Protein AF-A0A9P1C0P6-F1 (afdb_monomer_lite)

Structure (mmCIF, N/CA/C/O backbone):
data_AF-A0A9P1C0P6-F1
#
_entry.id   AF-A0A9P1C0P6-F1
#
loop_
_atom_site.group_PDB
_atom_site.id
_atom_site.type_symbol
_atom_site.label_atom_id
_atom_site.label_alt_id
_atom_site.label_comp_id
_atom_site.label_asym_id
_atom_site.label_entity_id
_atom_site.label_seq_id
_atom_site.pdbx_PDB_ins_code
_atom_site.Cartn_x
_atom_site.Cartn_y
_atom_site.Cartn_z
_atom_site.occupancy
_atom_site.B_iso_or_equiv
_atom_site.auth_seq_id
_atom_site.auth_comp_id
_atom_site.auth_asym_id
_atom_site.auth_atom_id
_atom_site.pdbx_PDB_model_num
ATOM 1 N N . MET A 1 1 ? -22.965 6.420 -7.130 1.00 60.31 1 MET A N 1
ATOM 2 C CA . MET A 1 1 ? -23.991 6.061 -6.127 1.00 60.31 1 MET A CA 1
ATOM 3 C C . MET A 1 1 ? -23.608 4.716 -5.536 1.00 60.31 1 MET A C 1
ATOM 5 O O . MET A 1 1 ? -23.634 3.732 -6.264 1.00 60.31 1 MET A O 1
ATOM 9 N N . ALA A 1 2 ? -23.159 4.676 -4.280 1.00 66.69 2 ALA A N 1
ATOM 10 C CA . ALA A 1 2 ? -22.855 3.411 -3.614 1.00 66.69 2 ALA A CA 1
ATOM 11 C C . ALA A 1 2 ? -24.155 2.616 -3.406 1.00 66.69 2 ALA A C 1
ATOM 13 O O . ALA A 1 2 ? -25.179 3.186 -3.032 1.00 66.69 2 ALA A O 1
ATOM 14 N N . SER A 1 3 ? -24.129 1.314 -3.690 1.00 83.88 3 SER A N 1
ATOM 15 C CA . SER A 1 3 ? -25.274 0.427 -3.464 1.00 83.88 3 SER A CA 1
ATOM 16 C C . SER A 1 3 ? -25.580 0.341 -1.966 1.00 83.88 3 SER A C 1
ATOM 18 O O . SER A 1 3 ? -24.658 0.227 -1.161 1.00 83.88 3 SER A O 1
ATOM 20 N N . ALA A 1 4 ? -26.857 0.337 -1.575 1.00 77.56 4 ALA A N 1
ATOM 21 C CA . ALA A 1 4 ? -27.269 0.194 -0.172 1.00 77.56 4 ALA A CA 1
ATOM 22 C C . ALA A 1 4 ? -26.692 -1.074 0.497 1.00 77.56 4 ALA A C 1
ATOM 24 O O . ALA A 1 4 ? -26.426 -1.088 1.697 1.00 77.56 4 ALA A O 1
ATOM 25 N N . ALA A 1 5 ? -26.424 -2.122 -0.292 1.00 77.31 5 ALA A N 1
ATOM 26 C CA . ALA A 1 5 ? -25.768 -3.340 0.179 1.00 77.31 5 ALA A CA 1
ATOM 27 C C . ALA A 1 5 ? -24.292 -3.129 0.573 1.00 77.31 5 ALA A C 1
ATOM 29 O O . ALA A 1 5 ? -23.785 -3.850 1.429 1.00 77.31 5 ALA A O 1
ATOM 30 N N . GLN A 1 6 ? -23.609 -2.151 -0.031 1.00 73.88 6 GLN A N 1
ATOM 31 C CA . GLN A 1 6 ? -22.224 -1.798 0.294 1.00 73.88 6 GLN A CA 1
ATOM 32 C C . GLN A 1 6 ? -22.160 -1.148 1.683 1.00 73.88 6 GLN A C 1
ATOM 34 O O . GLN A 1 6 ? -21.428 -1.613 2.549 1.00 73.88 6 GLN A O 1
ATOM 39 N N . VAL A 1 7 ? -23.047 -0.178 1.935 1.00 77.94 7 VAL A N 1
ATOM 40 C CA . VAL A 1 7 ? -23.124 0.568 3.204 1.00 77.94 7 VAL A CA 1
ATOM 41 C C . VAL A 1 7 ? -23.344 -0.367 4.400 1.00 77.94 7 VAL A C 1
ATOM 43 O O . VAL A 1 7 ? -22.763 -0.176 5.465 1.00 77.94 7 VAL A O 1
ATOM 46 N N . SER A 1 8 ? -24.149 -1.422 4.229 1.00 78.56 8 SER A N 1
ATOM 47 C CA . SER A 1 8 ? -24.371 -2.403 5.297 1.00 78.56 8 SER A CA 1
ATOM 48 C C . SER A 1 8 ? -23.131 -3.240 5.621 1.00 78.56 8 SER A C 1
ATOM 50 O O . SER A 1 8 ? -22.964 -3.623 6.778 1.00 78.56 8 SER A O 1
ATOM 52 N N . LYS A 1 9 ? -22.293 -3.564 4.629 1.00 79.94 9 LYS A N 1
ATOM 53 C CA . LYS A 1 9 ? -21.053 -4.323 4.852 1.00 79.94 9 LYS A CA 1
ATOM 54 C C . LYS A 1 9 ? -20.001 -3.457 5.529 1.00 79.94 9 LYS A C 1
ATOM 56 O O . LYS A 1 9 ? -19.342 -3.925 6.453 1.00 79.94 9 LYS A O 1
ATOM 61 N N . ASP A 1 10 ? -19.916 -2.195 5.123 1.00 80.81 10 ASP A N 1
ATOM 62 C CA . ASP A 1 10 ? -18.987 -1.236 5.715 1.00 80.81 10 ASP A CA 1
ATOM 63 C C . ASP A 1 10 ? -19.315 -1.018 7.199 1.00 80.81 10 ASP A C 1
ATOM 65 O O . ASP A 1 10 ? -18.426 -1.067 8.042 1.00 80.81 10 ASP A O 1
ATOM 69 N N . ASN A 1 11 ? -20.600 -0.926 7.562 1.00 80.44 11 ASN A N 1
ATOM 70 C CA . ASN A 1 11 ? -21.005 -0.826 8.968 1.00 80.44 11 ASN A CA 1
ATOM 71 C C . ASN A 1 11 ? -20.589 -2.043 9.815 1.00 80.44 11 ASN A C 1
ATOM 73 O O . ASN A 1 11 ? -20.185 -1.869 10.965 1.00 80.44 11 ASN A O 1
ATOM 77 N N . GLN A 1 12 ? -20.632 -3.261 9.262 1.00 85.44 12 GLN A N 1
ATOM 78 C CA . GLN A 1 12 ? -20.178 -4.458 9.983 1.00 85.44 12 GLN A CA 1
ATOM 79 C C . GLN A 1 12 ? -18.670 -4.444 10.248 1.00 85.44 12 GLN A C 1
ATOM 81 O O . GLN A 1 12 ? -18.221 -4.965 11.273 1.00 85.44 12 GLN A O 1
ATOM 86 N N . ALA A 1 13 ? -17.886 -3.828 9.357 1.00 84.00 13 ALA A N 1
ATOM 87 C CA . ALA A 1 13 ? -16.443 -3.720 9.525 1.00 84.00 13 ALA A CA 1
ATOM 88 C C . ALA A 1 13 ? -16.071 -2.903 10.773 1.00 84.00 13 ALA A C 1
ATOM 90 O O . ALA A 1 13 ? -15.066 -3.207 11.408 1.00 84.00 13 ALA A O 1
ATOM 91 N N . PHE A 1 14 ? -16.904 -1.942 11.187 1.00 88.50 14 PHE A N 1
ATOM 92 C CA . PHE A 1 14 ? -16.629 -1.047 12.318 1.00 88.50 14 PHE A CA 1
ATOM 93 C C . PHE A 1 14 ? -17.343 -1.424 13.623 1.00 88.50 14 PHE A C 1
ATOM 95 O O . PHE A 1 14 ? -17.140 -0.759 14.637 1.00 88.50 14 PHE A O 1
ATOM 102 N N . GLU A 1 15 ? -18.115 -2.516 13.655 1.00 90.00 15 GLU A N 1
ATOM 103 C CA . GLU A 1 15 ? -18.789 -2.990 14.878 1.00 90.00 15 GLU A CA 1
ATOM 104 C C . GLU A 1 15 ? -17.820 -3.217 16.046 1.00 90.00 15 GLU A C 1
ATOM 106 O O . GLU A 1 15 ? -18.181 -3.031 17.203 1.00 90.00 15 GLU A O 1
ATOM 111 N N . HIS A 1 16 ? -16.576 -3.614 15.767 1.00 88.00 16 HIS A N 1
ATOM 112 C CA . HIS A 1 16 ? -15.570 -3.838 16.804 1.00 88.00 16 HIS A CA 1
ATOM 113 C C . HIS A 1 16 ? -15.160 -2.542 17.526 1.00 88.00 16 HIS A C 1
ATOM 115 O O . HIS A 1 16 ? -14.753 -2.585 18.683 1.00 88.00 16 HIS A O 1
ATOM 121 N N . LEU A 1 17 ? -15.325 -1.373 16.904 1.00 90.50 17 LEU A N 1
ATOM 122 C CA . LEU A 1 17 ? -14.947 -0.093 17.508 1.00 90.50 17 LEU A CA 1
ATOM 123 C C . LEU A 1 17 ? -15.881 0.338 18.642 1.00 90.50 17 LEU A C 1
ATOM 125 O O . LEU A 1 17 ? -15.488 1.159 19.470 1.00 90.50 17 LEU A O 1
ATOM 129 N N . GLN A 1 18 ? -17.084 -0.241 18.734 1.00 93.62 18 GLN A N 1
ATOM 130 C CA . GLN A 1 18 ? -18.035 0.059 19.811 1.00 93.62 18 GLN A CA 1
ATOM 131 C C . GLN A 1 18 ? -17.509 -0.333 21.204 1.00 93.62 18 GLN A C 1
ATOM 133 O O . GLN A 1 18 ? -18.036 0.125 22.213 1.00 93.62 18 GLN A O 1
ATOM 138 N N . TRP A 1 19 ? -16.475 -1.182 21.260 1.00 93.19 19 TRP A N 1
ATOM 139 C CA . TRP A 1 19 ? -15.816 -1.610 22.498 1.00 93.19 19 TRP A CA 1
ATOM 140 C C . TRP A 1 19 ? -14.774 -0.608 23.011 1.00 93.19 19 TRP A C 1
ATOM 142 O O . TRP A 1 19 ? -14.246 -0.788 24.106 1.00 93.19 19 TRP A O 1
ATOM 152 N N . LEU A 1 20 ? -14.464 0.432 22.234 1.00 95.25 20 LEU A N 1
ATOM 153 C CA . LEU A 1 20 ? -13.498 1.471 22.581 1.00 95.25 20 LEU A CA 1
ATOM 154 C C . LEU A 1 20 ? -14.212 2.747 23.028 1.00 95.25 20 LEU A C 1
ATOM 156 O O . LEU A 1 20 ? -15.272 3.095 22.505 1.00 95.25 20 LEU A O 1
ATOM 160 N N . CYS A 1 21 ? -13.612 3.485 23.965 1.00 96.56 21 CYS A N 1
ATOM 161 C CA . CYS A 1 21 ? -14.110 4.816 24.299 1.00 96.56 21 CYS A CA 1
ATOM 162 C C . CYS A 1 21 ? -13.764 5.822 23.178 1.00 96.56 21 CYS A C 1
ATOM 164 O O . CYS A 1 21 ? -12.825 5.586 22.413 1.00 96.56 21 CYS A O 1
ATOM 166 N N . PRO A 1 22 ? -14.452 6.978 23.083 1.00 96.56 22 PRO A N 1
ATOM 167 C CA . PRO A 1 22 ? -14.205 7.952 22.012 1.00 96.56 22 PRO A CA 1
ATOM 168 C C . PRO A 1 22 ? -12.747 8.426 21.910 1.00 96.56 22 PRO A C 1
ATOM 170 O O . PRO A 1 22 ? -12.249 8.690 20.818 1.00 96.56 22 PRO A O 1
ATOM 173 N N . LYS A 1 23 ? -12.036 8.506 23.042 1.00 96.25 23 LYS A N 1
ATOM 174 C CA . LYS A 1 23 ? -10.621 8.892 23.069 1.00 96.25 23 LYS A CA 1
ATOM 175 C C . LYS A 1 23 ? -9.729 7.829 22.419 1.00 96.25 23 LYS A C 1
ATOM 177 O O . LYS A 1 23 ? -8.857 8.174 21.629 1.00 96.25 23 LYS A O 1
ATOM 182 N N . ASP A 1 24 ? -9.978 6.555 22.702 1.00 95.81 24 ASP A N 1
ATOM 183 C CA . ASP A 1 24 ? -9.218 5.445 22.117 1.00 95.81 24 ASP A CA 1
ATOM 184 C C . ASP A 1 24 ? -9.541 5.278 20.625 1.00 95.81 24 ASP A C 1
ATOM 186 O O . ASP A 1 24 ? -8.646 5.020 19.822 1.00 95.81 24 ASP A O 1
ATOM 190 N N . GLN A 1 25 ? -10.799 5.513 20.231 1.00 94.94 25 GLN A N 1
ATOM 191 C CA . GLN A 1 25 ? -11.202 5.559 18.821 1.00 94.94 25 GLN A CA 1
ATOM 192 C C . GLN A 1 25 ? -10.446 6.649 18.049 1.00 94.94 25 GLN A C 1
ATOM 194 O O . GLN A 1 25 ? -10.023 6.416 16.919 1.00 94.94 25 GLN A O 1
ATOM 199 N N . GLN A 1 26 ? -10.226 7.821 18.655 1.00 94.56 26 GLN A N 1
ATOM 200 C CA . GLN A 1 26 ? -9.446 8.891 18.032 1.00 94.56 26 GLN A CA 1
ATOM 201 C C . GLN A 1 26 ? -7.976 8.494 17.832 1.00 94.56 26 GLN A C 1
ATOM 203 O O . GLN A 1 26 ? -7.416 8.774 16.773 1.00 94.56 26 GLN A O 1
ATOM 208 N N . VAL A 1 27 ? -7.361 7.843 18.825 1.00 95.06 27 VAL A N 1
ATOM 209 C CA . VAL A 1 27 ? -5.982 7.335 18.721 1.00 95.06 27 VAL A CA 1
ATOM 210 C C . VAL A 1 27 ? -5.877 6.306 17.599 1.00 95.06 27 VAL A C 1
ATOM 212 O O . VAL A 1 27 ? -4.998 6.415 16.748 1.00 95.06 27 VAL A O 1
ATOM 215 N N . LEU A 1 28 ? -6.811 5.353 17.548 1.00 94.06 28 LEU A N 1
ATOM 216 C CA . LEU A 1 28 ? -6.858 4.353 16.487 1.00 94.06 28 LEU A CA 1
ATOM 217 C C . LEU A 1 28 ? -7.023 4.998 15.106 1.00 94.06 28 LEU A C 1
ATOM 219 O O . LEU A 1 28 ? -6.276 4.671 14.193 1.00 94.06 28 LEU A O 1
ATOM 223 N N . TYR A 1 29 ? -7.940 5.956 14.958 1.00 93.38 29 TYR A N 1
ATOM 224 C CA . TYR A 1 29 ? -8.134 6.675 13.699 1.00 93.38 29 TYR A CA 1
ATOM 225 C C . TYR A 1 29 ? -6.846 7.357 13.220 1.00 93.38 29 TYR A C 1
ATOM 227 O O . TYR A 1 29 ? -6.455 7.198 12.066 1.00 93.38 29 TYR A O 1
ATOM 235 N N . ARG A 1 30 ? -6.142 8.076 14.106 1.00 94.50 30 ARG A N 1
ATOM 236 C CA . ARG A 1 30 ? -4.857 8.709 13.761 1.00 94.50 30 ARG A CA 1
ATOM 237 C C . ARG A 1 30 ? -3.796 7.678 13.388 1.00 94.50 30 ARG A C 1
ATOM 239 O O . ARG A 1 30 ? -3.034 7.907 12.452 1.00 94.50 30 ARG A O 1
ATOM 246 N N . ALA A 1 31 ? -3.747 6.552 14.099 1.00 94.38 31 ALA A N 1
ATOM 247 C CA . ALA A 1 31 ? -2.832 5.457 13.801 1.00 94.38 31 ALA A CA 1
ATOM 248 C C . ALA A 1 31 ? -3.070 4.885 12.395 1.00 94.38 31 ALA A C 1
ATOM 250 O O . ALA A 1 31 ? -2.118 4.746 11.629 1.00 94.38 31 ALA A O 1
ATOM 251 N N . GLU A 1 32 ? -4.331 4.632 12.037 1.00 93.19 32 GLU A N 1
ATOM 252 C CA . GLU A 1 32 ? -4.732 4.144 10.713 1.00 93.19 32 GLU A CA 1
ATOM 253 C C . GLU A 1 32 ? -4.440 5.173 9.613 1.00 93.19 32 GLU A C 1
ATOM 255 O O . GLU A 1 32 ? -3.861 4.823 8.586 1.00 93.19 32 GLU A O 1
ATOM 260 N N . CYS A 1 33 ? -4.728 6.463 9.837 1.00 93.06 33 CYS A N 1
ATOM 261 C CA . CYS A 1 33 ? -4.331 7.525 8.907 1.00 93.06 33 CYS A CA 1
ATOM 262 C C . CYS A 1 33 ? -2.813 7.535 8.683 1.00 93.06 33 CYS A C 1
ATOM 264 O O . CYS A 1 33 ? -2.349 7.591 7.547 1.00 93.06 33 CYS A O 1
ATOM 266 N N . ASN A 1 34 ? -2.023 7.433 9.753 1.00 91.69 34 ASN A N 1
ATOM 267 C CA . ASN A 1 34 ? -0.566 7.377 9.658 1.00 91.69 34 ASN A CA 1
ATOM 268 C C . ASN A 1 34 ? -0.071 6.128 8.918 1.00 91.69 34 ASN A C 1
ATOM 270 O O . ASN A 1 34 ? 0.910 6.210 8.176 1.00 91.69 34 ASN A O 1
ATOM 274 N N . ALA A 1 35 ? -0.721 4.978 9.110 1.00 92.25 35 ALA A N 1
ATOM 275 C CA . A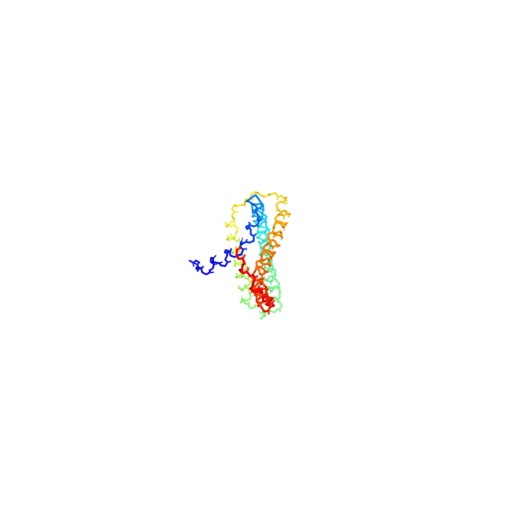LA A 1 35 ? -0.409 3.755 8.380 1.00 92.25 35 ALA A CA 1
ATOM 276 C C . ALA A 1 35 ? -0.709 3.911 6.882 1.00 92.25 35 ALA A C 1
ATOM 278 O O . ALA A 1 35 ? 0.168 3.641 6.061 1.00 92.25 35 ALA A O 1
ATOM 279 N N . ALA A 1 36 ? -1.886 4.441 6.537 1.00 92.81 36 ALA A N 1
ATOM 280 C CA . ALA A 1 36 ? -2.274 4.725 5.158 1.00 92.81 36 ALA A CA 1
ATOM 281 C C . ALA A 1 36 ? -1.289 5.682 4.466 1.00 92.81 36 ALA A C 1
ATOM 283 O O . ALA A 1 36 ? -0.887 5.436 3.336 1.00 92.81 36 ALA A O 1
ATOM 284 N N . LEU A 1 37 ? -0.810 6.716 5.163 1.00 91.25 37 LEU A N 1
ATOM 285 C CA . LEU A 1 37 ? 0.172 7.663 4.620 1.00 91.25 37 LEU A CA 1
ATOM 286 C C . LEU A 1 37 ? 1.557 7.054 4.410 1.00 91.25 37 LEU A C 1
ATOM 288 O O . LEU A 1 37 ? 2.266 7.411 3.470 1.00 91.25 37 LEU A O 1
ATOM 292 N N . LYS A 1 38 ? 1.990 6.161 5.307 1.00 92.06 38 LYS A N 1
ATOM 293 C CA . LYS A 1 38 ? 3.241 5.416 5.105 1.00 92.06 38 LYS A CA 1
ATOM 294 C C . LYS A 1 38 ? 3.136 4.534 3.869 1.00 92.06 38 LYS A C 1
ATOM 296 O O . LYS A 1 38 ? 4.087 4.471 3.095 1.00 92.06 38 LYS A O 1
ATOM 301 N N . GLU A 1 39 ? 1.986 3.897 3.691 1.00 94.31 39 GLU A N 1
ATOM 302 C CA . GLU A 1 39 ? 1.711 3.056 2.537 1.00 94.31 39 GLU A CA 1
ATOM 303 C C . GLU A 1 39 ? 1.644 3.870 1.240 1.00 94.31 39 GLU A C 1
ATOM 305 O O . GLU A 1 39 ? 2.288 3.509 0.262 1.00 94.31 39 GLU A O 1
ATOM 310 N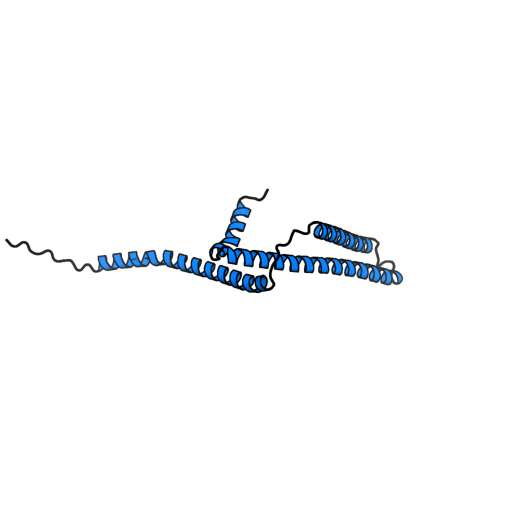 N . GLU A 1 40 ? 0.974 5.020 1.247 1.00 93.31 40 GLU A N 1
ATOM 311 C CA . GLU A 1 40 ? 0.949 5.953 0.118 1.00 93.31 40 GLU A CA 1
ATOM 312 C C . GLU A 1 40 ? 2.364 6.390 -0.283 1.00 93.31 40 GLU A C 1
ATOM 314 O O . GLU A 1 40 ? 2.745 6.284 -1.447 1.00 93.31 40 GLU A O 1
ATOM 319 N N . LYS A 1 41 ? 3.197 6.797 0.684 1.00 93.81 41 LYS A N 1
ATOM 320 C CA . LYS A 1 41 ? 4.602 7.152 0.422 1.00 93.81 41 LYS A CA 1
ATOM 321 C C . LYS A 1 41 ? 5.393 5.985 -0.163 1.00 93.81 41 LYS A C 1
ATOM 323 O O . LYS A 1 41 ? 6.176 6.191 -1.087 1.00 93.81 41 LYS A O 1
ATOM 328 N N . ARG A 1 42 ? 5.192 4.770 0.360 1.00 96.25 42 ARG A N 1
ATOM 329 C CA . ARG A 1 42 ? 5.816 3.551 -0.172 1.00 96.25 42 ARG A CA 1
ATOM 330 C C . ARG A 1 42 ? 5.421 3.342 -1.634 1.00 96.25 42 ARG A C 1
ATOM 332 O O . ARG A 1 42 ? 6.301 3.129 -2.463 1.00 96.25 42 ARG A O 1
ATOM 339 N N . LEU A 1 43 ? 4.130 3.454 -1.950 1.00 95.56 43 LEU A N 1
ATOM 340 C CA . LEU A 1 43 ? 3.607 3.303 -3.308 1.00 95.56 43 LEU A CA 1
ATOM 341 C C . LEU A 1 43 ? 4.161 4.366 -4.262 1.00 95.56 43 LEU A C 1
ATOM 343 O O . LEU A 1 43 ? 4.566 4.018 -5.369 1.00 95.56 43 LEU A O 1
ATOM 347 N N . LEU A 1 44 ? 4.265 5.629 -3.833 1.00 95.81 44 LEU A N 1
ATOM 348 C CA . LEU A 1 44 ? 4.880 6.690 -4.640 1.00 95.81 44 LEU A CA 1
ATOM 349 C C . LEU A 1 44 ? 6.330 6.344 -5.003 1.00 95.81 44 LEU A C 1
ATOM 351 O O . LEU A 1 44 ? 6.699 6.376 -6.175 1.00 95.81 44 LEU A O 1
ATOM 355 N N . THR A 1 45 ? 7.133 5.920 -4.022 1.00 97.12 45 THR A N 1
ATOM 356 C CA . THR A 1 45 ? 8.513 5.472 -4.268 1.00 97.12 45 THR A CA 1
ATOM 357 C C . THR A 1 45 ? 8.571 4.246 -5.189 1.00 97.12 45 THR A C 1
ATOM 359 O O . THR A 1 45 ? 9.469 4.129 -6.023 1.00 97.12 45 THR A O 1
ATOM 362 N N . GLU A 1 46 ? 7.624 3.313 -5.080 1.00 97.50 46 GLU A N 1
ATOM 363 C CA . GLU A 1 46 ? 7.551 2.153 -5.976 1.00 97.50 46 GLU A CA 1
ATOM 364 C C . GLU A 1 46 ? 7.213 2.536 -7.417 1.00 97.50 46 GLU A C 1
ATOM 366 O O . GLU A 1 46 ? 7.817 1.990 -8.342 1.00 97.50 46 GLU A O 1
ATOM 371 N N . MET A 1 47 ? 6.318 3.504 -7.620 1.00 97.75 47 MET A N 1
ATOM 372 C CA . MET A 1 47 ? 5.996 4.034 -8.947 1.00 97.75 47 MET A CA 1
ATOM 373 C C . MET A 1 47 ? 7.206 4.723 -9.586 1.00 97.75 47 MET A C 1
ATOM 375 O O . MET A 1 47 ? 7.518 4.450 -10.746 1.00 97.75 47 MET A O 1
ATOM 379 N N . GLU A 1 48 ? 7.943 5.539 -8.826 1.00 98.12 48 GLU A N 1
ATOM 380 C CA . GLU A 1 48 ? 9.193 6.158 -9.288 1.00 98.12 48 GLU A CA 1
ATOM 381 C C . GLU A 1 48 ? 10.230 5.099 -9.691 1.00 98.12 48 GLU A C 1
ATOM 383 O O . GLU A 1 48 ? 10.824 5.161 -10.772 1.00 98.12 48 GLU A O 1
ATOM 388 N N . ASN A 1 49 ? 10.411 4.069 -8.860 1.00 98.06 49 ASN A N 1
ATOM 389 C CA . ASN A 1 49 ? 11.321 2.965 -9.155 1.00 98.06 49 ASN A CA 1
ATOM 390 C C . ASN A 1 49 ? 10.901 2.182 -10.409 1.00 98.06 49 ASN A C 1
ATOM 392 O O . ASN A 1 49 ? 11.756 1.817 -11.221 1.00 98.06 49 ASN A O 1
ATOM 396 N N . ALA A 1 50 ? 9.601 1.948 -10.602 1.00 98.12 50 ALA A N 1
ATOM 397 C CA . ALA A 1 50 ? 9.070 1.285 -11.790 1.00 98.12 50 ALA A CA 1
ATOM 398 C C . ALA A 1 50 ? 9.310 2.113 -13.065 1.00 98.12 50 ALA A C 1
ATOM 400 O O . ALA A 1 50 ? 9.723 1.565 -14.091 1.00 98.12 50 ALA A O 1
ATOM 401 N N . MET A 1 51 ? 9.140 3.439 -12.999 1.00 98.19 51 MET A N 1
ATOM 402 C CA . MET A 1 51 ? 9.478 4.342 -14.104 1.00 98.19 51 MET A CA 1
ATOM 403 C C . MET A 1 51 ? 10.963 4.246 -14.470 1.00 98.19 51 MET A C 1
ATOM 405 O O . MET A 1 51 ? 11.298 4.068 -15.644 1.00 98.19 51 MET A O 1
ATOM 409 N N . LEU A 1 52 ? 11.858 4.295 -13.476 1.00 98.38 52 LEU A N 1
ATOM 410 C CA . LEU A 1 52 ? 13.300 4.145 -13.693 1.00 98.38 52 LEU A CA 1
ATOM 411 C C . LEU A 1 52 ? 13.652 2.779 -14.297 1.00 98.38 52 LEU A C 1
ATOM 413 O O . LEU A 1 52 ? 14.515 2.693 -15.172 1.00 98.38 52 LEU A O 1
ATOM 417 N N . ALA A 1 53 ? 12.984 1.707 -13.866 1.00 98.00 53 ALA A N 1
ATOM 418 C CA . ALA A 1 53 ? 13.186 0.372 -14.419 1.00 98.00 53 ALA A CA 1
ATOM 419 C C . ALA A 1 53 ? 12.796 0.304 -15.905 1.00 98.00 53 ALA A C 1
ATOM 421 O O . ALA A 1 53 ? 13.565 -0.220 -16.712 1.00 98.00 53 ALA A O 1
ATOM 422 N N . HIS A 1 54 ? 11.659 0.890 -16.293 1.00 97.56 54 HIS A N 1
ATOM 423 C CA . HIS A 1 54 ? 11.259 0.977 -17.700 1.00 97.56 54 HIS A CA 1
ATOM 424 C C . HIS A 1 54 ? 12.220 1.826 -18.538 1.00 97.56 54 HIS A C 1
ATOM 426 O O . HIS A 1 54 ? 12.564 1.436 -19.652 1.00 97.56 54 HIS A O 1
ATOM 432 N N . GLN A 1 55 ? 12.720 2.940 -18.000 1.00 97.25 55 GLN A N 1
ATOM 433 C CA . GLN A 1 55 ? 13.734 3.755 -18.676 1.00 97.25 55 GLN A CA 1
ATOM 434 C C . GLN A 1 55 ? 15.042 2.984 -18.900 1.00 97.25 55 GLN A C 1
ATOM 436 O O . GLN A 1 55 ? 15.597 3.014 -19.999 1.00 97.25 55 GLN A O 1
ATOM 441 N N . ARG A 1 56 ? 15.509 2.230 -17.897 1.00 97.25 56 ARG A N 1
ATOM 442 C CA . ARG A 1 56 ? 16.682 1.352 -18.040 1.00 97.25 56 ARG A CA 1
ATOM 443 C C . ARG A 1 56 ? 16.441 0.246 -19.063 1.00 97.25 56 ARG A C 1
ATOM 445 O O . ARG A 1 56 ? 17.326 -0.028 -19.869 1.00 97.25 56 ARG A O 1
ATOM 452 N N . ALA A 1 57 ? 15.252 -0.357 -19.065 1.00 94.69 57 ALA A N 1
ATOM 453 C CA . ALA A 1 57 ? 14.879 -1.369 -20.049 1.00 94.69 57 ALA A CA 1
ATOM 454 C C . ALA A 1 57 ? 14.939 -0.813 -21.480 1.00 94.69 57 ALA A C 1
ATOM 456 O O . ALA A 1 57 ? 15.539 -1.451 -22.343 1.00 94.69 57 ALA A O 1
ATOM 457 N N . MET A 1 58 ? 14.419 0.399 -21.720 1.00 94.44 58 MET A N 1
ATOM 458 C CA . MET A 1 58 ? 14.555 1.075 -23.018 1.00 94.44 58 MET A CA 1
ATOM 459 C C . MET A 1 58 ? 16.022 1.263 -23.419 1.00 94.44 58 MET A C 1
ATOM 461 O O . MET A 1 58 ? 16.379 0.953 -24.554 1.00 94.44 58 MET A O 1
ATOM 465 N N . GLY A 1 59 ? 16.878 1.697 -22.487 1.00 93.88 59 GLY A N 1
ATOM 466 C CA . GLY A 1 59 ? 18.317 1.840 -22.729 1.00 93.88 59 GLY A CA 1
ATOM 467 C C . GLY A 1 59 ? 18.993 0.515 -23.096 1.00 93.88 59 GLY A C 1
ATOM 468 O O . GLY A 1 59 ? 19.749 0.452 -24.062 1.00 93.88 59 GLY A O 1
ATOM 469 N N . HIS A 1 60 ? 18.680 -0.573 -22.387 1.00 93.56 60 HIS A N 1
ATOM 470 C CA . HIS A 1 60 ? 19.203 -1.900 -22.721 1.00 93.56 60 HIS A CA 1
ATOM 471 C C . HIS A 1 60 ? 18.732 -2.383 -24.090 1.00 93.56 60 HIS A C 1
ATOM 473 O O . HIS A 1 60 ? 19.534 -2.907 -24.860 1.00 93.56 60 HIS A O 1
ATOM 479 N N . CYS A 1 61 ? 17.457 -2.186 -24.419 1.00 90.81 61 CYS A N 1
ATOM 480 C CA . CYS A 1 61 ? 16.940 -2.605 -25.712 1.00 90.81 61 CYS A CA 1
ATOM 481 C C . CYS A 1 61 ? 17.550 -1.785 -26.860 1.00 90.81 61 CYS A C 1
ATOM 483 O O . CYS A 1 61 ? 17.855 -2.345 -27.909 1.00 90.81 61 CYS A O 1
ATOM 485 N N . GLN A 1 62 ? 17.814 -0.493 -26.637 1.00 91.25 62 GLN A N 1
ATOM 486 C CA . GLN A 1 62 ? 18.541 0.346 -27.586 1.00 91.25 62 GLN A CA 1
ATOM 487 C C . GLN A 1 62 ? 19.955 -0.194 -27.844 1.00 91.25 62 GLN A C 1
ATOM 489 O O . GLN A 1 62 ? 20.325 -0.362 -29.002 1.00 91.25 62 GLN A O 1
ATOM 494 N N . VAL A 1 63 ? 20.714 -0.549 -26.802 1.00 93.56 63 VAL A N 1
ATOM 495 C CA . VAL A 1 63 ? 22.058 -1.142 -26.962 1.00 93.56 63 VAL A CA 1
ATOM 496 C C . VAL A 1 63 ? 21.998 -2.481 -27.707 1.00 93.56 63 VAL A C 1
ATOM 498 O O . VAL A 1 63 ? 22.791 -2.731 -28.610 1.00 93.56 63 VAL A O 1
ATOM 501 N N . VAL A 1 64 ? 21.031 -3.345 -27.383 1.00 91.38 64 VAL A N 1
ATOM 502 C CA . VAL A 1 64 ? 20.858 -4.636 -28.075 1.00 91.38 64 VAL A CA 1
ATOM 503 C C . VAL A 1 64 ? 20.502 -4.435 -29.554 1.00 91.38 64 VAL A C 1
ATOM 505 O O . VAL A 1 64 ? 20.994 -5.176 -30.407 1.00 91.38 64 VAL A O 1
ATOM 508 N N . SER A 1 65 ? 19.722 -3.400 -29.878 1.00 91.81 65 SER A N 1
ATOM 509 C CA . SER A 1 65 ? 19.328 -3.081 -31.257 1.00 91.81 65 SER A CA 1
ATOM 510 C C . SER A 1 65 ? 20.495 -2.710 -32.176 1.00 91.81 65 SER A C 1
ATOM 512 O O . SER A 1 65 ? 20.398 -2.862 -33.395 1.00 91.81 65 SER A O 1
ATOM 514 N N . GLU A 1 66 ? 21.620 -2.263 -31.607 1.00 92.50 66 GLU A N 1
ATOM 515 C CA . GLU A 1 66 ? 22.848 -2.005 -32.364 1.00 92.50 66 GLU A CA 1
ATOM 516 C C . GLU A 1 66 ? 23.460 -3.306 -32.900 1.00 92.50 66 GLU A C 1
ATOM 518 O O . GLU A 1 66 ? 24.079 -3.303 -33.964 1.00 92.50 66 GLU A O 1
ATOM 523 N N . THR A 1 67 ? 23.250 -4.418 -32.188 1.00 93.38 67 THR A N 1
ATOM 524 C CA . THR A 1 67 ? 23.752 -5.749 -32.559 1.00 93.38 67 THR A CA 1
ATOM 525 C C . THR A 1 67 ? 22.755 -6.513 -33.433 1.00 93.38 67 THR A C 1
ATOM 527 O O . THR A 1 67 ? 23.162 -7.164 -34.393 1.00 93.38 67 THR A O 1
ATOM 530 N N . ASP A 1 68 ? 21.454 -6.407 -33.145 1.00 90.44 68 ASP A N 1
ATOM 531 C CA . ASP A 1 68 ? 20.383 -7.013 -33.941 1.00 90.44 68 ASP A CA 1
ATOM 532 C C . ASP A 1 68 ? 19.224 -6.028 -34.149 1.00 90.44 68 ASP A C 1
ATOM 534 O O . ASP A 1 68 ? 18.362 -5.833 -33.287 1.00 90.44 68 ASP A O 1
ATOM 538 N N . ARG A 1 69 ? 19.177 -5.432 -35.345 1.00 84.44 69 ARG A N 1
ATOM 539 C CA . ARG A 1 69 ? 18.136 -4.466 -35.728 1.00 84.44 69 ARG A CA 1
ATOM 540 C C . ARG A 1 69 ? 16.743 -5.081 -35.853 1.00 84.44 69 ARG A C 1
ATOM 542 O O . ARG A 1 69 ? 15.771 -4.336 -35.870 1.00 84.44 69 ARG A O 1
ATOM 549 N N . THR A 1 70 ? 16.632 -6.401 -35.989 1.00 84.19 70 THR A N 1
ATOM 550 C CA . THR A 1 70 ? 15.337 -7.077 -36.162 1.00 84.19 70 THR A CA 1
ATOM 551 C C . THR A 1 70 ? 14.655 -7.388 -34.834 1.00 84.19 70 THR A C 1
ATOM 553 O O . THR A 1 70 ? 13.435 -7.522 -34.793 1.00 84.19 70 THR A O 1
ATOM 556 N N . TRP A 1 71 ? 15.426 -7.435 -33.743 1.00 76.25 71 TRP A N 1
ATOM 557 C CA . TRP A 1 71 ? 14.923 -7.717 -32.398 1.00 76.25 71 TRP A CA 1
ATOM 558 C C . TRP A 1 71 ? 14.196 -6.528 -31.759 1.00 76.25 71 TRP A C 1
ATOM 560 O O . TRP A 1 71 ? 13.301 -6.701 -30.934 1.00 76.25 71 TRP A O 1
ATOM 570 N N . PHE A 1 72 ? 14.574 -5.304 -32.130 1.00 77.69 72 PHE A N 1
ATOM 571 C CA . PHE A 1 72 ? 14.032 -4.091 -31.532 1.00 77.69 72 PHE A CA 1
ATOM 572 C C . PHE A 1 72 ? 12.982 -3.449 -32.432 1.00 77.69 72 PHE A C 1
ATOM 574 O O . PHE A 1 72 ? 13.249 -2.521 -33.195 1.00 77.69 72 PHE A O 1
ATOM 581 N N . THR A 1 73 ? 11.766 -3.977 -32.351 1.00 82.81 73 THR A N 1
ATOM 582 C CA . THR A 1 73 ? 10.610 -3.401 -33.034 1.00 82.81 73 THR A CA 1
ATOM 583 C C . THR A 1 73 ? 10.157 -2.127 -32.321 1.00 82.81 73 THR A C 1
ATOM 585 O O . THR A 1 73 ? 10.133 -2.074 -31.088 1.00 82.81 73 THR A O 1
ATOM 588 N N . LEU A 1 74 ? 9.737 -1.124 -33.099 1.00 83.94 74 LEU A N 1
ATOM 589 C CA . LEU A 1 74 ? 9.185 0.150 -32.613 1.00 83.94 74 LEU A CA 1
ATOM 590 C C . LEU A 1 74 ? 8.113 -0.053 -31.518 1.00 83.94 74 LEU A C 1
ATOM 592 O O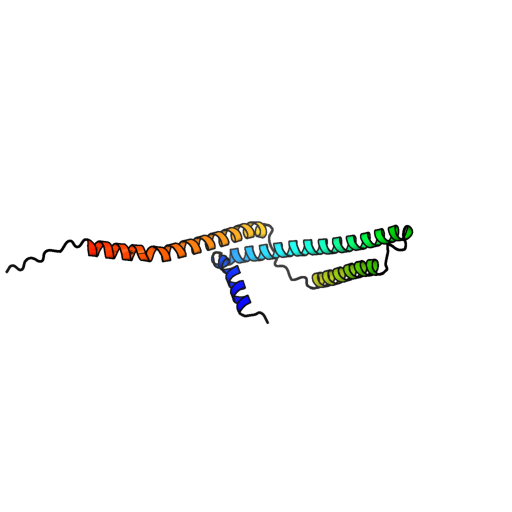 . LEU A 1 74 ? 8.069 0.685 -30.538 1.00 83.94 74 LEU A O 1
ATOM 596 N N . ASP A 1 75 ? 7.336 -1.135 -31.620 1.00 89.50 75 ASP A N 1
ATOM 597 C CA . ASP A 1 75 ? 6.285 -1.501 -30.665 1.00 89.50 75 ASP A CA 1
ATOM 598 C C . ASP A 1 75 ? 6.781 -1.675 -29.216 1.00 89.50 75 ASP A C 1
ATOM 600 O O . ASP A 1 75 ? 6.069 -1.336 -28.268 1.00 89.50 75 ASP A O 1
ATOM 604 N N . VAL A 1 76 ? 8.008 -2.178 -29.016 1.00 87.25 76 VAL A N 1
ATOM 605 C CA . VAL A 1 76 ? 8.570 -2.407 -27.671 1.00 87.25 76 VAL A CA 1
ATOM 606 C C . VAL A 1 76 ? 8.983 -1.082 -27.027 1.00 87.25 76 VAL A C 1
ATOM 608 O O . VAL A 1 76 ? 8.749 -0.877 -25.833 1.00 87.25 76 VAL A O 1
ATOM 611 N N . GLN A 1 77 ? 9.541 -0.153 -27.813 1.00 86.31 77 GLN A N 1
ATOM 612 C CA . GLN A 1 77 ? 9.844 1.203 -27.343 1.00 86.31 77 GLN A CA 1
ATOM 613 C C . GLN A 1 77 ? 8.570 1.943 -26.952 1.00 86.31 77 GLN A C 1
ATOM 615 O O . GLN A 1 77 ? 8.477 2.469 -25.841 1.00 86.31 77 GLN A O 1
ATOM 620 N N . ASP A 1 78 ? 7.574 1.918 -27.836 1.00 93.12 78 ASP A N 1
ATOM 621 C CA . ASP A 1 78 ? 6.299 2.589 -27.616 1.00 93.12 78 ASP A CA 1
ATOM 622 C C . ASP A 1 78 ? 5.582 2.031 -26.387 1.00 93.12 78 ASP A C 1
ATOM 624 O O . ASP A 1 78 ? 4.981 2.788 -25.625 1.00 93.12 78 ASP A O 1
ATOM 628 N N . SER A 1 79 ? 5.668 0.719 -26.143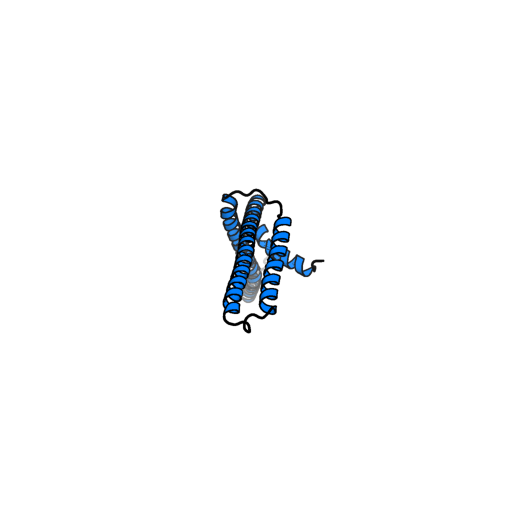 1.00 94.56 79 SER A N 1
ATOM 629 C CA . SER A 1 79 ? 5.085 0.105 -24.948 1.00 94.56 79 SER A CA 1
ATOM 630 C C . SER A 1 79 ? 5.734 0.616 -23.660 1.00 94.56 79 SER A C 1
ATOM 632 O O . SER A 1 79 ? 5.020 0.979 -22.724 1.00 94.56 79 SER A O 1
ATOM 634 N N . HIS A 1 80 ? 7.067 0.664 -23.586 1.00 95.38 80 HIS A N 1
ATOM 635 C CA . HIS A 1 80 ? 7.756 1.167 -22.395 1.00 95.38 80 HIS A CA 1
ATOM 636 C C . HIS A 1 80 ? 7.526 2.664 -22.185 1.00 95.38 80 HIS A C 1
ATOM 638 O O . HIS A 1 80 ? 7.262 3.082 -21.057 1.00 95.38 80 HIS A O 1
ATOM 644 N N . ALA A 1 81 ? 7.557 3.460 -23.256 1.00 95.19 81 ALA A N 1
ATOM 645 C CA . ALA A 1 81 ? 7.271 4.888 -23.196 1.00 95.19 81 ALA A CA 1
ATOM 646 C C . ALA A 1 81 ? 5.845 5.159 -22.686 1.00 95.19 81 ALA A C 1
ATOM 648 O O . ALA A 1 81 ? 5.661 5.980 -21.786 1.00 95.19 81 ALA A O 1
ATOM 649 N N . LYS A 1 82 ? 4.848 4.411 -23.182 1.00 97.38 82 LYS A N 1
ATOM 650 C CA . LYS A 1 82 ? 3.458 4.493 -22.706 1.00 97.38 82 LYS A CA 1
ATOM 651 C C . LYS A 1 82 ? 3.333 4.147 -21.225 1.00 97.38 82 LYS A C 1
ATOM 653 O O . LYS A 1 82 ? 2.633 4.851 -20.506 1.00 97.38 82 LYS A O 1
ATOM 658 N N . HIS A 1 83 ? 4.014 3.103 -20.749 1.00 97.44 83 HIS A N 1
ATOM 659 C CA . HIS A 1 83 ? 3.993 2.754 -19.324 1.00 97.44 83 HIS A CA 1
ATOM 660 C C . HIS A 1 83 ? 4.627 3.841 -18.450 1.00 97.44 83 HIS A C 1
ATOM 662 O O . HIS A 1 83 ? 4.063 4.191 -17.418 1.00 97.44 83 HIS A O 1
ATOM 668 N N . VAL A 1 84 ? 5.762 4.414 -18.870 1.00 98.19 84 VAL A N 1
ATOM 669 C CA . VAL A 1 84 ? 6.394 5.534 -18.152 1.00 98.19 84 VAL A CA 1
ATOM 670 C C . VAL A 1 84 ? 5.454 6.737 -18.095 1.00 98.19 84 VAL A C 1
ATOM 672 O O . VAL A 1 84 ? 5.304 7.334 -17.033 1.00 98.19 84 VAL A O 1
ATOM 675 N N . GLN A 1 85 ? 4.797 7.072 -19.208 1.00 98.19 85 GLN A N 1
ATOM 676 C CA . GLN A 1 85 ? 3.844 8.178 -19.262 1.00 98.19 85 GLN A CA 1
ATOM 677 C C . GLN A 1 85 ? 2.637 7.935 -18.349 1.00 98.19 85 GLN A C 1
ATOM 679 O O . GLN A 1 85 ? 2.261 8.826 -17.595 1.00 98.19 85 GLN A O 1
ATOM 684 N N . LEU A 1 86 ? 2.067 6.727 -18.374 1.00 97.88 86 LEU A N 1
ATOM 685 C CA . LEU A 1 86 ? 0.942 6.352 -17.519 1.00 97.88 86 LEU A CA 1
ATOM 686 C C . LEU A 1 86 ? 1.293 6.477 -16.031 1.00 97.88 86 LEU A C 1
ATOM 688 O O . LEU A 1 86 ? 0.542 7.087 -15.274 1.00 97.88 86 LEU A O 1
ATOM 692 N N . LEU A 1 87 ? 2.445 5.934 -15.623 1.00 97.88 87 LEU A N 1
ATOM 693 C CA . LEU A 1 87 ? 2.920 6.019 -14.241 1.00 97.88 87 LEU A CA 1
ATOM 694 C C . LEU A 1 87 ? 3.176 7.468 -13.817 1.00 97.88 87 LEU A C 1
ATOM 696 O O . LEU A 1 87 ? 2.819 7.836 -12.702 1.00 97.88 87 LEU A O 1
ATOM 700 N N . ALA A 1 88 ? 3.735 8.296 -14.705 1.00 98.12 88 ALA A N 1
ATOM 701 C CA . ALA A 1 88 ? 3.962 9.712 -14.434 1.00 98.12 88 ALA A CA 1
ATOM 702 C C . ALA A 1 88 ? 2.646 10.471 -14.202 1.00 98.12 88 ALA A C 1
ATOM 704 O O . ALA A 1 88 ? 2.552 11.246 -13.255 1.00 98.12 88 ALA A O 1
ATOM 705 N N . THR A 1 89 ? 1.620 10.217 -15.024 1.00 97.94 89 THR A N 1
ATOM 706 C CA . THR A 1 89 ? 0.291 10.821 -14.846 1.00 97.94 89 THR A CA 1
ATOM 707 C C . THR A 1 89 ? -0.341 10.395 -13.525 1.00 97.94 89 THR A C 1
ATOM 709 O O . THR A 1 89 ? -0.771 11.250 -12.760 1.00 97.94 89 THR A O 1
ATOM 712 N N . MET A 1 90 ? -0.337 9.096 -13.211 1.00 97.12 90 MET A N 1
ATOM 713 C CA . MET A 1 90 ? -0.887 8.5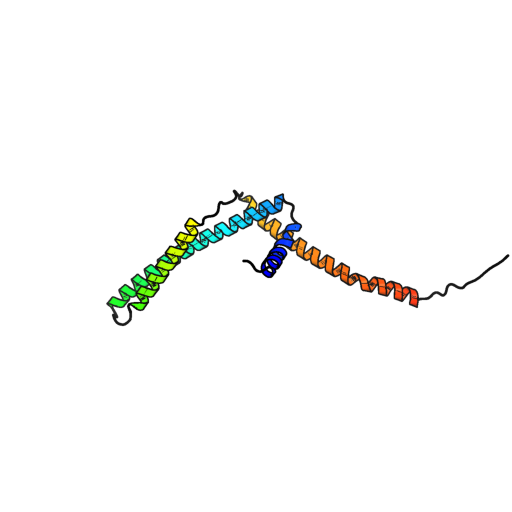99 -11.944 1.00 97.12 90 MET A CA 1
ATOM 714 C C . MET A 1 90 ? -0.150 9.179 -10.729 1.00 97.12 90 MET A C 1
ATOM 716 O O . MET A 1 90 ? -0.777 9.537 -9.737 1.00 97.12 90 MET A O 1
ATOM 720 N N . LEU A 1 91 ? 1.180 9.287 -10.797 1.00 96.56 91 LEU A N 1
ATOM 721 C CA . LEU A 1 91 ? 1.988 9.863 -9.724 1.00 96.56 91 LEU A CA 1
ATOM 722 C C . LEU A 1 91 ? 1.666 11.347 -9.520 1.00 96.56 91 LEU A C 1
ATOM 724 O O . LEU A 1 91 ? 1.531 11.784 -8.379 1.00 96.56 91 LEU A O 1
ATOM 728 N N . GLN A 1 92 ? 1.491 12.102 -10.606 1.00 96.81 92 GLN A N 1
ATOM 729 C CA . GLN A 1 92 ? 1.081 13.501 -10.536 1.00 96.81 92 GLN A CA 1
ATOM 730 C C . GLN A 1 92 ? -0.309 13.648 -9.895 1.00 96.81 92 GLN A C 1
ATOM 732 O O . GLN A 1 92 ? -0.473 14.449 -8.978 1.00 96.81 92 GLN A O 1
ATOM 737 N N . GLU A 1 93 ? -1.290 12.847 -10.319 1.00 96.19 93 GLU A N 1
ATOM 738 C CA . GLU A 1 93 ? -2.646 12.874 -9.752 1.00 96.19 93 GLU A CA 1
ATOM 739 C C . GLU A 1 93 ? -2.651 12.553 -8.247 1.00 96.19 93 GLU A C 1
ATOM 741 O O . GLU A 1 93 ? -3.342 13.215 -7.470 1.00 96.19 93 GLU A O 1
ATOM 746 N N . LEU A 1 94 ? -1.845 11.577 -7.811 1.00 93.75 94 LEU A N 1
ATOM 747 C CA . LEU A 1 94 ? -1.702 11.238 -6.391 1.00 93.75 94 LEU A CA 1
ATOM 748 C C . LEU A 1 94 ? -1.055 12.375 -5.588 1.00 93.75 94 LEU A C 1
ATOM 750 O O . LEU A 1 94 ? -1.521 12.693 -4.496 1.00 93.75 94 LEU A O 1
ATOM 754 N N . GLN A 1 95 ? -0.026 13.028 -6.134 1.00 93.38 95 GLN A N 1
ATOM 755 C CA . GLN A 1 95 ? 0.639 14.159 -5.479 1.00 93.38 95 GLN A CA 1
ATOM 756 C C . GLN A 1 95 ? -0.274 15.386 -5.344 1.00 93.38 95 GLN A C 1
ATOM 758 O O . GLN A 1 95 ? -0.206 16.095 -4.340 1.00 93.38 95 GLN A O 1
ATOM 763 N N . GLU A 1 96 ? -1.139 15.631 -6.329 1.00 95.00 96 GLU A N 1
ATOM 764 C CA . GLU A 1 96 ? -2.115 16.725 -6.299 1.00 95.00 96 GLU A CA 1
ATOM 765 C C . GLU A 1 96 ? -3.281 16.448 -5.331 1.00 95.00 96 GLU A C 1
ATOM 767 O O . GLU A 1 96 ? -3.848 17.383 -4.764 1.00 95.00 96 GLU A O 1
ATOM 772 N N . SER A 1 97 ? -3.613 15.175 -5.088 1.00 91.94 97 SER A N 1
ATOM 773 C CA . SER A 1 97 ? -4.720 14.752 -4.219 1.00 91.94 97 SER A CA 1
ATOM 774 C C . SER A 1 97 ? -4.337 14.563 -2.739 1.00 91.94 97 SER A C 1
ATOM 776 O O . SER A 1 97 ? -5.093 13.937 -1.986 1.00 91.94 97 SER A O 1
ATOM 778 N N . ALA A 1 98 ? -3.196 15.095 -2.290 1.00 85.00 98 ALA A N 1
ATOM 779 C CA . ALA A 1 98 ? -2.732 14.933 -0.913 1.00 85.00 98 ALA A CA 1
ATOM 780 C C . ALA A 1 98 ? -3.765 15.461 0.108 1.00 85.00 98 ALA A C 1
ATOM 782 O O . ALA A 1 98 ? -4.047 16.660 0.184 1.00 85.00 98 ALA A O 1
ATOM 783 N N . MET A 1 99 ? -4.340 14.561 0.913 1.00 81.31 99 MET A N 1
ATOM 784 C CA . MET A 1 99 ? -5.335 14.926 1.925 1.00 81.31 99 MET A CA 1
ATOM 785 C C . MET A 1 99 ? -4.684 15.544 3.173 1.00 81.31 99 MET A C 1
ATOM 787 O O . MET A 1 99 ? -3.587 15.137 3.562 1.00 81.31 99 MET A O 1
ATOM 791 N N . PRO A 1 100 ? -5.356 16.494 3.854 1.00 83.44 100 PRO A N 1
ATOM 792 C CA . PRO A 1 100 ? -4.855 17.051 5.104 1.00 83.44 100 PRO A CA 1
ATOM 793 C C . PRO A 1 100 ? -4.770 15.965 6.183 1.00 83.44 100 PRO A C 1
ATOM 795 O O . PRO A 1 100 ? -5.748 15.286 6.500 1.00 83.44 100 PRO A O 1
ATOM 798 N N . ILE A 1 101 ? -3.574 15.814 6.746 1.00 78.50 101 ILE A N 1
ATOM 799 C CA . ILE A 1 101 ? -3.227 14.758 7.696 1.00 78.50 101 ILE A CA 1
ATOM 800 C C . ILE A 1 101 ? -3.573 15.222 9.116 1.00 78.50 101 ILE A C 1
ATOM 802 O O . ILE A 1 101 ? -3.155 16.316 9.503 1.00 78.50 101 ILE A O 1
ATOM 806 N N . PRO A 1 102 ? -4.289 14.421 9.925 1.00 85.19 102 PRO A N 1
ATOM 807 C CA . PRO A 1 102 ? -4.422 14.716 11.344 1.00 85.19 102 PRO A CA 1
ATOM 808 C C . PRO A 1 102 ? -3.060 14.569 12.037 1.00 85.19 102 PRO A C 1
ATOM 810 O O . PRO A 1 102 ? -2.398 13.543 11.894 1.00 85.19 102 PRO A O 1
ATOM 813 N N . GLU A 1 103 ? -2.648 15.574 12.811 1.00 87.06 103 GLU A N 1
ATOM 814 C CA . GLU A 1 103 ? -1.421 15.499 13.611 1.00 87.06 103 GLU A CA 1
ATOM 815 C C . GLU A 1 103 ? -1.505 14.322 14.599 1.00 87.06 103 GLU A C 1
ATOM 817 O O . GLU A 1 103 ? -2.386 14.267 15.466 1.00 87.06 103 GLU A O 1
ATOM 822 N N . GLY A 1 104 ? -0.606 13.351 14.431 1.00 83.88 104 GLY A N 1
ATOM 823 C CA . GLY A 1 104 ? -0.507 12.161 15.271 1.00 83.88 104 GLY A CA 1
ATOM 824 C C . GLY A 1 104 ? 0.796 12.130 16.061 1.00 83.88 104 GLY A C 1
ATOM 825 O O . GLY A 1 104 ? 1.822 12.634 15.604 1.00 83.88 104 GLY A O 1
ATOM 826 N N . ASP A 1 105 ? 0.749 11.516 17.237 1.00 91.81 105 ASP A N 1
ATOM 827 C CA . ASP A 1 105 ? 1.932 11.242 18.052 1.00 91.81 105 ASP A CA 1
ATOM 828 C C . ASP A 1 105 ? 2.567 9.899 17.639 1.00 91.81 105 ASP A C 1
ATOM 830 O O . ASP A 1 105 ? 1.894 8.988 17.150 1.00 91.81 105 ASP A O 1
ATOM 834 N N . LEU A 1 106 ? 3.869 9.729 17.875 1.00 88.94 106 LEU A N 1
ATOM 835 C CA . LEU A 1 106 ? 4.555 8.439 17.733 1.00 88.94 106 LEU A CA 1
ATOM 836 C C . LEU A 1 106 ? 3.891 7.356 18.599 1.00 88.94 106 LEU A C 1
ATOM 838 O O . LEU A 1 106 ? 3.831 6.192 18.193 1.00 88.94 106 LEU A O 1
ATOM 842 N N . GLY A 1 107 ? 3.347 7.749 19.757 1.00 93.12 107 GLY A N 1
ATOM 843 C CA . GLY A 1 107 ? 2.565 6.875 20.628 1.00 93.12 107 GLY A CA 1
ATOM 844 C C . GLY A 1 107 ? 1.314 6.303 19.956 1.00 93.12 107 GLY A C 1
ATOM 845 O O . GLY A 1 107 ? 0.968 5.149 20.219 1.00 93.12 107 GLY A O 1
ATOM 846 N N . ASP A 1 108 ? 0.685 7.042 19.035 1.00 92.94 108 ASP A N 1
ATOM 847 C CA . ASP 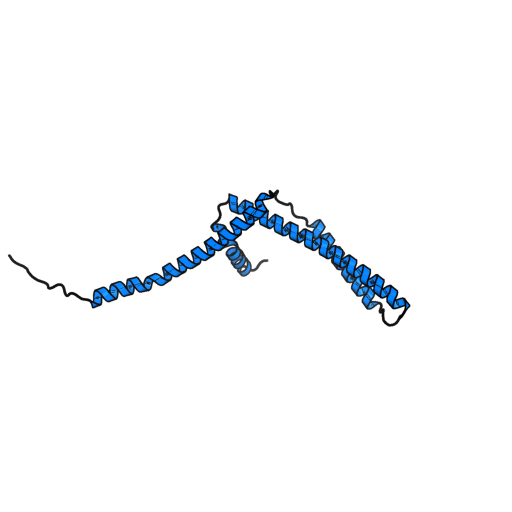A 1 108 ? -0.584 6.640 18.417 1.00 92.94 108 ASP A CA 1
ATOM 848 C C . ASP A 1 108 ? -0.440 5.339 17.625 1.00 92.94 108 ASP A C 1
ATOM 850 O O . ASP A 1 108 ? -1.343 4.513 17.643 1.00 92.94 108 ASP A O 1
ATOM 854 N N . THR A 1 109 ? 0.715 5.086 16.997 1.00 93.19 109 THR A N 1
ATOM 855 C CA . THR A 1 109 ? 0.935 3.825 16.258 1.00 93.19 109 THR A CA 1
ATOM 856 C C . THR A 1 109 ? 0.914 2.613 17.197 1.00 93.19 109 THR A C 1
ATOM 858 O O . THR A 1 109 ? 0.324 1.581 16.882 1.00 93.19 109 THR A O 1
ATOM 861 N N . ILE A 1 110 ? 1.552 2.727 18.365 1.00 95.62 110 ILE A N 1
ATOM 862 C CA . ILE A 1 110 ? 1.632 1.629 19.337 1.00 95.62 110 ILE A CA 1
ATOM 863 C C . ILE A 1 110 ? 0.260 1.409 19.973 1.00 95.62 110 ILE A C 1
ATOM 865 O O . ILE A 1 110 ? -0.241 0.284 20.001 1.00 95.62 110 ILE A O 1
ATOM 869 N N . PHE A 1 111 ? -0.361 2.486 20.455 1.00 96.38 111 PHE A N 1
ATOM 870 C CA . PHE A 1 111 ? -1.668 2.412 21.098 1.00 96.38 111 PHE A CA 1
ATOM 871 C C . PHE A 1 111 ? -2.770 2.007 20.119 1.00 96.38 111 PHE A C 1
ATOM 873 O O . PHE A 1 111 ? -3.619 1.202 20.485 1.00 96.38 111 PHE A O 1
ATOM 880 N N . GLY A 1 112 ? -2.714 2.451 18.862 1.00 94.38 112 GLY A N 1
ATOM 881 C CA . GLY A 1 112 ? -3.622 2.015 17.803 1.00 94.38 112 GLY A CA 1
ATOM 882 C C . GLY A 1 112 ? -3.610 0.498 17.622 1.00 94.38 112 GLY A C 1
ATOM 883 O O . GLY A 1 112 ? -4.664 -0.132 17.663 1.00 94.38 112 GLY A O 1
ATOM 884 N N . ASN A 1 113 ? -2.429 -0.123 17.552 1.00 94.38 113 ASN A N 1
ATOM 885 C CA . ASN A 1 113 ? -2.317 -1.583 17.441 1.00 94.38 113 ASN A CA 1
ATOM 886 C C . ASN A 1 113 ? -2.901 -2.315 18.661 1.00 94.38 113 ASN A C 1
ATOM 888 O O . ASN A 1 113 ? -3.582 -3.337 18.514 1.00 94.38 113 ASN A O 1
ATOM 892 N N . ILE A 1 114 ? -2.655 -1.793 19.868 1.00 96.50 114 ILE A N 1
ATOM 893 C CA . ILE A 1 114 ? -3.191 -2.356 21.115 1.00 96.50 114 ILE A CA 1
ATOM 894 C C . ILE A 1 114 ? -4.720 -2.248 21.131 1.00 96.50 114 ILE A C 1
ATOM 896 O O . ILE A 1 114 ? -5.403 -3.239 21.390 1.00 96.50 114 ILE A O 1
ATOM 900 N N . TYR A 1 115 ? -5.263 -1.072 20.818 1.00 96.19 115 TYR A N 1
ATOM 901 C CA . TYR A 1 115 ? -6.702 -0.823 20.815 1.00 96.19 115 TYR A CA 1
ATOM 902 C C . TYR A 1 115 ? -7.427 -1.611 19.728 1.00 96.19 115 TYR A C 1
ATOM 904 O O . TYR A 1 115 ? -8.487 -2.170 20.004 1.00 96.19 115 TYR A O 1
ATOM 912 N N . SER A 1 116 ? -6.837 -1.742 18.539 1.00 93.88 116 SER A N 1
ATOM 913 C CA . SER A 1 116 ? -7.359 -2.598 17.469 1.00 93.88 116 SER A CA 1
ATOM 914 C C . SER A 1 116 ? -7.441 -4.061 17.921 1.00 93.88 116 SER A C 1
ATOM 916 O O . SER A 1 116 ? -8.501 -4.687 17.847 1.00 93.88 116 SER A O 1
ATOM 918 N N . SER A 1 117 ? -6.362 -4.586 18.514 1.00 94.94 117 SER A N 1
ATOM 919 C CA . SER A 1 117 ? -6.317 -5.967 19.020 1.00 94.94 117 SER A CA 1
ATOM 920 C C . SER A 1 117 ? -7.329 -6.209 20.145 1.00 94.94 117 SER A C 1
ATOM 922 O O . SER A 1 117 ? -8.005 -7.243 20.184 1.00 94.94 117 SER A O 1
ATOM 924 N N . TYR A 1 118 ? -7.464 -5.243 21.059 1.00 96.12 118 TYR A N 1
ATOM 925 C CA . TYR A 1 118 ? -8.449 -5.286 22.136 1.00 96.12 118 TYR A CA 1
ATOM 926 C C . TYR A 1 118 ? -9.876 -5.305 21.583 1.00 96.12 118 TYR A C 1
ATOM 928 O O . TYR A 1 118 ? -10.657 -6.189 21.934 1.00 96.12 118 TYR A O 1
ATOM 936 N N . ALA A 1 119 ? -10.200 -4.378 20.681 1.00 93.81 119 ALA A N 1
ATOM 937 C CA . ALA A 1 119 ? -11.515 -4.251 20.066 1.00 93.81 119 ALA A CA 1
ATOM 938 C C . ALA A 1 119 ? -11.937 -5.534 19.330 1.00 93.81 119 ALA A C 1
ATOM 940 O O . ALA A 1 119 ? -13.063 -6.011 19.496 1.00 93.81 119 ALA A O 1
ATOM 941 N N . GLN A 1 120 ? -11.016 -6.145 18.577 1.00 93.62 120 GLN A N 1
ATOM 942 C CA . GLN A 1 120 ? -11.247 -7.428 17.906 1.00 93.62 120 GLN A CA 1
ATOM 943 C C . GLN A 1 120 ? -11.495 -8.563 18.910 1.00 93.62 120 GLN A C 1
ATOM 945 O O . GLN A 1 120 ? -12.456 -9.323 18.772 1.00 93.62 120 GLN A O 1
ATOM 950 N N . THR A 1 121 ? -10.674 -8.654 19.960 1.00 95.19 121 THR A N 1
ATOM 951 C CA . THR A 1 121 ? -10.820 -9.688 20.999 1.00 95.19 121 THR A CA 1
ATOM 952 C C . THR A 1 121 ? -12.141 -9.538 21.757 1.00 95.19 121 THR A C 1
ATOM 954 O O . THR A 1 121 ? -12.835 -10.529 22.006 1.00 95.19 121 THR A O 1
ATOM 957 N N . ALA A 1 122 ? -12.531 -8.303 22.082 1.00 93.25 122 ALA A N 1
ATOM 958 C CA . ALA A 1 122 ? -13.807 -7.990 22.714 1.00 93.25 122 ALA A CA 1
ATOM 959 C C . ALA A 1 122 ? -14.989 -8.397 21.821 1.00 93.25 122 ALA A C 1
ATOM 961 O O . ALA A 1 122 ? -15.911 -9.061 22.295 1.00 93.25 122 ALA A O 1
ATOM 962 N N . GLN A 1 123 ? -14.930 -8.107 20.516 1.00 92.69 123 GLN A N 1
ATOM 963 C CA . GLN A 1 123 ? -15.971 -8.502 19.564 1.00 92.69 123 GLN A CA 1
ATOM 964 C C . GLN A 1 123 ? -16.118 -10.027 19.458 1.00 92.69 123 GLN A C 1
ATOM 966 O O . GLN A 1 123 ? -17.238 -10.541 19.495 1.00 92.69 123 GLN A O 1
ATOM 971 N N . VAL A 1 124 ? -15.007 -10.763 19.359 1.00 93.88 124 VAL A N 1
ATOM 972 C CA . VAL A 1 124 ? -15.023 -12.235 19.309 1.00 93.88 124 VAL A CA 1
ATOM 973 C C . VAL A 1 124 ? -15.604 -12.815 20.600 1.00 93.88 124 VAL A C 1
ATOM 975 O O . VAL A 1 124 ? -16.464 -13.695 20.551 1.00 93.88 124 VAL A O 1
ATOM 978 N N . THR A 1 125 ? -15.194 -12.281 21.752 1.00 94.06 125 THR A N 1
ATOM 979 C CA . THR A 1 125 ? -15.676 -12.726 23.068 1.00 94.06 125 THR A CA 1
ATOM 980 C C . THR A 1 125 ? -17.170 -12.456 23.236 1.00 94.06 125 THR A C 1
ATOM 982 O O . THR A 1 125 ? -17.909 -13.329 23.690 1.00 94.06 125 THR A O 1
ATOM 985 N N . ALA A 1 126 ? -17.643 -11.283 22.812 1.00 91.38 126 ALA A N 1
ATOM 986 C CA . ALA A 1 126 ? -19.056 -10.930 22.855 1.00 91.38 126 ALA A CA 1
ATOM 987 C C . ALA A 1 126 ? -19.910 -11.842 21.962 1.00 91.38 126 ALA A C 1
ATOM 989 O O . ALA A 1 126 ? -20.953 -12.325 22.401 1.00 91.38 126 ALA A O 1
ATOM 990 N N . ARG A 1 127 ? -19.447 -12.149 20.740 1.00 89.94 127 ARG A N 1
ATOM 991 C CA . ARG A 1 127 ? -20.122 -13.101 19.839 1.00 89.94 127 ARG A CA 1
ATOM 992 C C . ARG A 1 127 ? -20.175 -14.511 20.436 1.00 89.94 127 ARG A C 1
ATOM 994 O O . ARG A 1 127 ? -21.218 -15.159 20.378 1.00 89.94 127 ARG A O 1
ATOM 1001 N N . ALA A 1 128 ? -19.090 -14.971 21.062 1.00 92.25 128 ALA A N 1
ATOM 1002 C CA . ALA A 1 128 ? -19.059 -16.265 21.741 1.00 92.25 128 ALA A CA 1
ATOM 1003 C C . ALA A 1 128 ? -20.026 -16.320 22.941 1.00 92.25 128 ALA A C 1
ATOM 1005 O O . ALA A 1 128 ? -20.766 -17.292 23.096 1.00 92.25 128 ALA A O 1
ATOM 1006 N N . ALA A 1 129 ? -20.073 -15.264 23.759 1.00 90.38 129 ALA A N 1
ATOM 1007 C CA . ALA A 1 129 ? -20.988 -15.162 24.897 1.00 90.38 129 ALA A CA 1
ATOM 1008 C C . ALA A 1 129 ? -22.468 -15.116 24.467 1.00 90.38 129 ALA A C 1
ATOM 1010 O O . ALA A 1 129 ? -23.319 -15.755 25.096 1.00 90.38 129 ALA A O 1
ATOM 1011 N N . ALA A 1 130 ? -22.775 -14.419 23.367 1.00 89.50 130 ALA A N 1
ATOM 1012 C CA . ALA A 1 130 ? -24.116 -14.389 22.785 1.00 89.50 130 ALA A CA 1
ATOM 1013 C C . ALA A 1 130 ? -24.569 -15.793 22.338 1.00 89.50 130 ALA A C 1
ATOM 1015 O O . ALA A 1 130 ? -25.647 -16.244 22.725 1.00 89.50 130 ALA A O 1
ATOM 1016 N N . GLY A 1 131 ? -23.707 -16.542 21.639 1.00 89.06 131 GLY A N 1
ATOM 1017 C CA . GLY A 1 131 ? -24.017 -17.910 21.204 1.00 89.06 131 GLY A CA 1
ATOM 1018 C C . GLY A 1 131 ? -24.217 -18.911 22.354 1.00 89.06 131 GLY A C 1
ATOM 1019 O O . GLY A 1 131 ? -25.003 -19.853 22.238 1.00 89.06 131 GLY A O 1
ATOM 1020 N N . LEU A 1 132 ? -23.553 -18.712 23.499 1.00 87.50 132 LEU A N 1
ATOM 1021 C CA . LEU A 1 132 ? -23.780 -19.531 24.699 1.00 87.50 132 LEU A CA 1
ATOM 1022 C C . LEU A 1 132 ? -25.145 -19.252 25.347 1.00 87.50 132 LEU A C 1
ATOM 1024 O O . LEU A 1 132 ? -25.795 -20.180 25.838 1.00 87.50 132 LEU A O 1
ATOM 1028 N N . SER A 1 133 ? -25.605 -18.000 25.319 1.00 79.12 133 SER A N 1
ATOM 1029 C CA . SER A 1 133 ? -26.918 -17.617 25.853 1.00 79.12 133 SER A CA 1
ATOM 1030 C C . SER A 1 133 ? -28.056 -18.256 25.052 1.00 79.12 133 SER A C 1
ATOM 1032 O O . SER A 1 133 ? -28.981 -18.814 25.636 1.00 79.12 133 SER A O 1
ATOM 1034 N N . GLU A 1 134 ? -27.946 -18.298 23.724 1.00 78.06 134 GLU A N 1
ATOM 1035 C CA . GLU A 1 134 ? -28.934 -18.972 22.866 1.00 78.06 134 GLU A CA 1
ATOM 1036 C C . GLU A 1 134 ? -28.966 -20.491 23.097 1.00 78.06 134 GLU A C 1
ATOM 1038 O O . GLU A 1 134 ? -30.026 -21.121 23.084 1.00 78.06 134 GLU A O 1
ATOM 1043 N N . ARG A 1 135 ? -27.808 -21.097 23.385 1.00 71.88 135 ARG A N 1
ATOM 1044 C CA . ARG A 1 135 ? -27.687 -22.549 23.569 1.00 71.88 135 ARG A CA 1
ATOM 1045 C C . ARG A 1 135 ? -28.114 -23.052 24.951 1.00 71.88 135 ARG A C 1
ATOM 1047 O O . ARG A 1 135 ? -28.308 -24.255 25.111 1.00 71.88 135 ARG A O 1
ATOM 1054 N N . THR A 1 136 ? -28.274 -22.187 25.952 1.00 61.59 136 THR A N 1
ATOM 1055 C CA . THR A 1 136 ? -28.679 -22.592 27.318 1.00 61.59 136 THR A CA 1
ATOM 1056 C C . THR A 1 136 ? -30.197 -22.726 27.502 1.00 61.59 136 THR A C 1
ATOM 1058 O O . THR A 1 136 ? -30.644 -23.398 28.437 1.00 61.59 136 THR A O 1
ATOM 1061 N N . VAL A 1 137 ? -31.001 -22.215 26.564 1.00 58.16 137 VAL A N 1
ATOM 1062 C CA . VAL A 1 137 ? -32.475 -22.274 26.600 1.00 58.16 137 VAL A CA 1
ATOM 1063 C C . VAL A 1 137 ? -33.080 -23.703 26.566 1.00 58.16 137 VAL A C 1
ATOM 1065 O O . VAL A 1 137 ? -34.073 -23.925 27.264 1.00 58.16 137 VAL A O 1
ATOM 1068 N N . PRO A 1 138 ? -32.513 -24.739 25.903 1.00 57.09 138 PRO A N 1
ATOM 1069 C CA . PRO A 1 138 ? -33.092 -26.084 25.954 1.00 57.09 138 PRO A CA 1
ATOM 1070 C C . PRO A 1 138 ? -32.847 -26.806 27.288 1.00 57.09 138 PRO A C 1
ATOM 1072 O O . PRO A 1 138 ? -33.608 -27.703 27.645 1.00 57.09 138 PRO A O 1
ATOM 1075 N N . VAL A 1 139 ? -31.823 -26.433 28.068 1.00 57.03 139 VAL A N 1
ATOM 1076 C CA . VAL A 1 139 ? -31.478 -27.156 29.310 1.00 57.03 139 VAL A CA 1
ATOM 1077 C C . VAL A 1 139 ? -32.430 -26.792 30.452 1.00 57.03 139 VAL A C 1
ATOM 1079 O O . VAL A 1 139 ? -32.758 -27.638 31.287 1.00 57.03 139 VAL A O 1
ATOM 1082 N N . GLN A 1 140 ? -32.945 -25.560 30.470 1.00 57.53 140 GLN A N 1
ATOM 1083 C CA . GLN A 1 140 ? -33.969 -25.153 31.435 1.00 57.53 140 GLN A CA 1
ATOM 1084 C C . GLN A 1 140 ? -35.328 -25.809 31.139 1.00 57.53 140 GLN A C 1
ATOM 1086 O O . GLN A 1 140 ? -35.987 -26.264 32.075 1.00 57.53 140 GLN A O 1
ATOM 1091 N N . ALA A 1 141 ? -35.691 -25.968 29.860 1.00 58.28 141 ALA A N 1
ATOM 1092 C CA . ALA A 1 141 ? -36.872 -26.732 29.440 1.00 58.28 141 ALA A CA 1
ATOM 1093 C C . ALA A 1 141 ? -36.738 -28.245 29.722 1.00 58.28 141 ALA A C 1
ATOM 1095 O O . ALA A 1 141 ? -37.707 -28.918 30.084 1.00 58.28 141 ALA A O 1
ATOM 1096 N N . MET A 1 142 ? -35.522 -28.793 29.629 1.00 57.84 142 MET A N 1
ATOM 1097 C CA . MET A 1 142 ? -35.257 -30.190 29.984 1.00 57.84 142 MET A CA 1
ATOM 1098 C C . MET A 1 142 ? -35.308 -30.417 31.505 1.00 57.84 142 MET A C 1
ATOM 1100 O O . MET A 1 142 ? -35.810 -31.445 31.961 1.00 57.84 142 MET A O 1
ATOM 1104 N N . ARG A 1 143 ? -34.874 -29.438 32.316 1.00 56.97 143 ARG A N 1
ATOM 1105 C CA . ARG A 1 143 ? -34.995 -29.486 33.786 1.00 56.97 143 ARG A CA 1
ATOM 1106 C C . ARG A 1 143 ? -36.444 -29.415 34.275 1.00 56.97 143 ARG A C 1
ATOM 1108 O O . ARG A 1 143 ? -36.772 -30.114 35.232 1.00 56.97 143 ARG A O 1
ATOM 1115 N N . SER A 1 144 ? -37.318 -28.629 33.643 1.00 59.53 144 SER A N 1
ATOM 1116 C CA . SER A 1 144 ? -38.749 -28.602 33.993 1.00 59.53 144 SER A CA 1
ATOM 1117 C C . SER A 1 144 ? -39.490 -29.875 33.557 1.00 59.53 144 SER A C 1
ATOM 1119 O O . SER A 1 144 ? -40.346 -30.361 34.302 1.00 59.53 144 SER A O 1
ATOM 1121 N N . SER A 1 145 ? -39.105 -30.487 32.430 1.00 59.31 145 SER A N 1
ATOM 1122 C CA . SER A 1 145 ? -39.643 -31.793 32.008 1.00 59.31 145 SER A CA 1
ATOM 1123 C C . SER A 1 145 ? -39.203 -32.940 32.923 1.00 59.31 145 SER A C 1
ATOM 1125 O O . SER A 1 145 ? -40.031 -33.761 33.314 1.00 59.31 145 SER A O 1
ATOM 1127 N N . ALA A 1 146 ? -37.937 -32.972 33.356 1.00 58.53 146 ALA A N 1
ATOM 1128 C CA . ALA A 1 146 ? -37.460 -33.992 34.293 1.00 58.53 146 ALA A CA 1
ATOM 1129 C C . ALA A 1 146 ? -38.147 -33.891 35.668 1.00 58.53 146 ALA A C 1
ATOM 1131 O O . ALA A 1 146 ? -38.469 -34.912 36.267 1.00 58.53 146 ALA A O 1
ATOM 1132 N N . ARG A 1 147 ? -38.436 -32.674 36.153 1.00 57.59 147 ARG A N 1
ATOM 1133 C CA . ARG A 1 147 ? -39.150 -32.469 37.428 1.00 57.59 147 ARG A CA 1
ATOM 1134 C C . ARG A 1 147 ? -40.629 -32.864 37.366 1.00 57.59 147 ARG A C 1
ATOM 1136 O O . ARG A 1 147 ? -41.171 -33.271 38.385 1.00 57.59 147 ARG A O 1
ATOM 1143 N N . SER A 1 148 ? -41.255 -32.775 36.191 1.00 58.62 148 SER A N 1
ATOM 1144 C CA . SER A 1 148 ? -42.643 -33.218 35.980 1.00 58.62 148 SER A CA 1
ATOM 1145 C C . SER A 1 148 ? -42.750 -34.737 35.790 1.00 58.62 148 SER A C 1
ATOM 1147 O O . SER A 1 148 ? -43.739 -35.335 36.199 1.00 58.62 148 SER A O 1
ATOM 1149 N N . ALA A 1 149 ? -41.722 -35.380 35.223 1.00 58.06 149 ALA A N 1
ATOM 1150 C CA . ALA A 1 149 ? -41.659 -36.838 35.081 1.00 58.06 149 ALA A CA 1
ATOM 1151 C C . ALA A 1 149 ? -41.336 -37.562 36.403 1.00 58.06 149 ALA A C 1
ATOM 1153 O O . ALA A 1 149 ? -41.781 -38.684 36.619 1.00 58.06 149 ALA A O 1
ATOM 1154 N N . LEU A 1 150 ? -40.609 -36.912 37.316 1.00 57.25 150 LEU A N 1
ATOM 1155 C CA . LEU A 1 150 ? -40.290 -37.428 38.653 1.00 57.25 150 LEU A CA 1
ATOM 1156 C C . LEU A 1 150 ? -41.388 -37.119 39.676 1.00 57.25 150 LEU A C 1
ATOM 1158 O O . LEU A 1 150 ? -41.083 -36.836 40.831 1.00 57.25 150 LEU A O 1
ATOM 1162 N N . GLY A 1 151 ? -42.651 -37.158 39.236 1.00 53.94 151 GLY A N 1
ATOM 1163 C CA . GLY A 1 151 ? -43.842 -36.971 40.053 1.00 53.94 151 GLY A CA 1
ATOM 1164 C C . GLY A 1 151 ? -43.793 -37.784 41.345 1.00 53.94 151 GLY A C 1
ATOM 1165 O O . GLY A 1 151 ? -44.321 -38.889 41.427 1.00 53.94 151 GLY A O 1
ATOM 1166 N N . LEU A 1 152 ? -43.212 -37.184 42.386 1.00 53.50 152 LEU A N 1
ATOM 1167 C CA . LEU A 1 152 ? -43.627 -37.375 43.759 1.00 53.50 152 LEU A CA 1
ATOM 1168 C C . LEU A 1 152 ? -45.049 -36.827 43.799 1.00 53.50 152 LEU A C 1
ATOM 1170 O O . LEU A 1 152 ? -45.269 -35.629 43.983 1.00 53.50 152 LEU A O 1
ATOM 1174 N N . GLY A 1 153 ? -46.001 -37.718 43.527 1.00 53.97 153 GLY A N 1
ATOM 1175 C CA . GLY A 1 153 ? -47.408 -37.499 43.792 1.00 53.97 153 GLY A CA 1
ATOM 1176 C C . GLY A 1 153 ? -47.545 -37.051 45.238 1.00 53.97 153 GLY A C 1
ATOM 1177 O O . GLY A 1 153 ? -47.391 -37.847 46.163 1.00 53.97 153 GLY A O 1
ATOM 1178 N N . GLY A 1 154 ? -47.776 -35.751 45.416 1.00 55.28 154 GLY A N 1
ATOM 1179 C CA . GLY A 1 154 ? -48.206 -35.178 46.675 1.00 55.28 154 GLY A CA 1
ATOM 1180 C C . GLY A 1 154 ? -49.529 -35.826 47.034 1.00 55.28 154 GLY A C 1
ATOM 1181 O O . GLY A 1 154 ? -50.559 -35.529 46.432 1.00 55.28 154 GLY A O 1
ATOM 1182 N N . ALA A 1 155 ? -49.460 -36.761 47.975 1.00 58.25 155 ALA A N 1
ATOM 1183 C CA . ALA A 1 155 ? -50.605 -37.374 48.602 1.00 58.25 155 ALA A CA 1
ATOM 1184 C C . ALA A 1 155 ? -51.479 -36.270 49.209 1.00 58.25 155 ALA A C 1
ATOM 1186 O O . ALA A 1 155 ? -51.084 -35.560 50.132 1.00 58.25 155 ALA A O 1
ATOM 1187 N N . THR A 1 156 ? -52.670 -36.122 48.647 1.00 63.78 156 THR A N 1
ATOM 1188 C CA . THR A 1 156 ? -53.774 -35.354 49.201 1.00 63.78 156 THR A CA 1
ATOM 1189 C C . THR A 1 156 ? -54.289 -36.051 50.459 1.00 63.78 156 THR A C 1
ATOM 1191 O O . THR A 1 156 ? -54.842 -37.146 50.379 1.00 63.78 156 THR A O 1
ATOM 1194 N N . GLY A 1 157 ? -54.134 -35.415 51.613 1.00 62.78 157 GLY A N 1
ATOM 1195 C CA . GLY A 1 157 ? -54.796 -35.777 52.868 1.00 62.78 157 GLY A CA 1
ATOM 1196 C C . GLY A 1 157 ? -54.347 -34.793 53.951 1.00 62.78 157 GLY A C 1
ATOM 1197 O O . GLY A 1 157 ? -53.174 -34.463 54.011 1.00 62.78 157 GLY A O 1
ATOM 1198 N N . ALA A 1 158 ? -55.182 -34.230 54.813 1.00 59.09 158 ALA A N 1
ATOM 1199 C CA . ALA A 1 158 ? -56.525 -34.602 55.199 1.00 59.09 158 ALA A CA 1
ATOM 1200 C C . ALA A 1 158 ? -57.259 -33.362 55.732 1.00 59.09 158 ALA A C 1
ATOM 1202 O O . ALA A 1 158 ? -56.687 -32.531 56.433 1.00 59.09 158 ALA A O 1
ATOM 1203 N N . THR A 1 159 ? -58.544 -33.274 55.411 1.00 67.94 159 THR A N 1
ATOM 1204 C CA . THR A 1 159 ? -59.547 -32.482 56.126 1.00 67.94 159 THR A CA 1
ATOM 1205 C C . THR A 1 159 ? -59.838 -33.133 57.476 1.00 67.94 159 THR A C 1
ATOM 1207 O O . THR A 1 159 ? -60.208 -34.307 57.517 1.00 67.94 159 THR A O 1
ATOM 1210 N N . GLY A 1 160 ? -59.710 -32.375 58.562 1.00 71.69 160 GLY A N 1
ATOM 1211 C CA . GLY A 1 160 ? -60.058 -32.821 59.908 1.00 71.69 160 GLY A CA 1
ATOM 1212 C C . GLY A 1 160 ? -60.492 -31.656 60.794 1.00 71.69 160 GLY A C 1
ATOM 1213 O O . GLY A 1 160 ? -59.625 -30.990 61.342 1.00 71.69 160 GLY A O 1
ATOM 1214 N N . SER A 1 161 ? -61.820 -31.478 60.846 1.00 65.88 161 SER A N 1
ATOM 1215 C CA . SER A 1 161 ? -62.724 -30.848 61.840 1.00 65.88 161 SER A CA 1
ATOM 1216 C C . SER A 1 161 ? -62.286 -29.611 62.622 1.00 65.88 161 SER A C 1
ATOM 1218 O O . SER A 1 161 ? -61.386 -29.731 63.477 1.00 65.88 161 SER A O 1
#

Secondary structure (DSSP, 8-state):
---HHHHHHHHHHTGGGGGS-HHHHHHHHHHHHHHHHHHHHHHHHHHHHHHHHHHHHHHHHHHHHHH-TTT--HHHHHHHHHHHHHHHHHHHHHHHT-PPPPP--HHHHHHHHHHHHHHHHHHHHHHHHHHHHHHHHHHHHHHHHHHHHT-----------

Radius of gyration: 33.42 Å; chains: 1; bounding box: 86×54×98 Å

Sequence (161 aa):
MASAAQVSKDNQAFEHLQWLCPKDQQVLYRAECNAALKEEKRLLTEMENAMLAHQRAMGHCQVVSETDRTWFTLDVQDSHAKHVQLLATMLQELQESAMPIPEGDLGDTIFGNIYSSYAQTAQVTARAAAGLSERTVPVQAMRSSARSALGLGGATGATGS

Foldseek 3Di:
DDDPVVVVVVVVVCPLVVVDDPVLVVLLVLLVLVVVVVVLVVVLVVLVVLLVVLVVVLVVLVVVCVVPVVSDDPVSVVVSVVSSVVSVVVSVVSVVPDDDHDDHDPVSNVSSVVSVVVSVVVVVVVVVVVVVVVVCVVVVVVVVVVVVVPDPPPDDDDDDD

pLDDT: mean 85.87, std 13.43, range [53.5, 98.38]

Organism: NCBI:txid2562237